Protein AF-A0A2T2VVP0-F1 (afdb_monomer_lite)

Secondary structure (DSSP, 8-state):
-EEEEE--SHHHHHHHHHHHHHHHHH-TT-EEEEE--HHHHHH-SEE-

Radius of gyration: 9.47 Å; chains: 1; bounding box: 22×15×24 Å

Sequence (48 aa):
MKYYIIAGEASGDLHASNLMKALLLEDSEAEFRFWGGDKMQAVGGTLV

Foldseek 3Di:
DEDEAEDDDPVSQVVVLVVLVVCCVVPVPYAYEYDHDPSNVVSDHHYD

pLDDT: mean 97.42, std 1.32, range [92.19, 98.56]

Structure (mmCIF, N/CA/C/O backbone):
data_AF-A0A2T2VVP0-F1
#
_entry.id   AF-A0A2T2VVP0-F1
#
loop_
_atom_site.group_PDB
_atom_site.id
_atom_site.type_symbol
_atom_site.label_atom_id
_atom_site.label_alt_id
_atom_site.label_comp_id
_atom_site.label_asym_id
_atom_site.label_entity_id
_atom_site.label_seq_id
_atom_site.pdbx_PDB_ins_code
_atom_site.Cartn_x
_atom_site.Cartn_y
_atom_site.Cartn_z
_atom_site.occupancy
_atom_site.B_iso_or_equiv
_atom_site.auth_seq_id
_atom_site.auth_comp_id
_atom_site.auth_asym_id
_atom_site.auth_atom_id
_atom_site.pdbx_PDB_model_num
ATOM 1 N N . MET A 1 1 ? -12.014 4.317 5.906 1.00 94.62 1 MET A N 1
ATOM 2 C CA . MET A 1 1 ? -12.458 4.678 4.522 1.00 94.62 1 MET A CA 1
ATOM 3 C C . MET A 1 1 ? -11.829 3.736 3.494 1.00 94.62 1 MET A C 1
ATOM 5 O O . MET A 1 1 ? -10.828 3.109 3.803 1.00 94.62 1 MET A O 1
ATOM 9 N N . LYS A 1 2 ? -12.388 3.619 2.277 1.00 97.69 2 LYS A N 1
ATOM 10 C CA . LYS A 1 2 ? -11.846 2.744 1.216 1.00 97.69 2 LYS A CA 1
ATOM 11 C C . LYS A 1 2 ? -11.036 3.544 0.198 1.00 97.69 2 LYS A C 1
ATOM 13 O O . LYS A 1 2 ? -11.586 4.437 -0.443 1.00 97.69 2 LYS A O 1
ATOM 18 N N . TYR A 1 3 ? -9.767 3.190 0.017 1.00 97.56 3 TYR A N 1
ATOM 19 C CA . TYR A 1 3 ? -8.828 3.880 -0.867 1.00 97.56 3 TYR A CA 1
ATOM 20 C C . TYR A 1 3 ? -8.368 2.972 -2.009 1.00 97.56 3 TYR A C 1
ATOM 22 O O . TYR A 1 3 ? -8.014 1.812 -1.788 1.00 97.56 3 TYR A O 1
ATOM 30 N N . TYR A 1 4 ? -8.338 3.523 -3.226 1.00 97.88 4 TYR A N 1
ATOM 31 C CA . TYR A 1 4 ? -7.720 2.884 -4.387 1.00 97.88 4 TYR A CA 1
ATOM 32 C C . TYR A 1 4 ? -6.512 3.701 -4.852 1.00 97.88 4 TYR A C 1
ATOM 34 O O . TYR A 1 4 ? -6.675 4.863 -5.220 1.00 97.88 4 TYR A O 1
ATOM 42 N N . ILE A 1 5 ? -5.312 3.117 -4.829 1.00 97.56 5 ILE A N 1
ATOM 43 C CA . ILE A 1 5 ? -4.054 3.827 -5.127 1.00 97.56 5 ILE A CA 1
ATOM 44 C C . ILE A 1 5 ? -3.302 3.110 -6.255 1.00 97.56 5 ILE A C 1
ATOM 46 O O . ILE A 1 5 ? -3.221 1.886 -6.270 1.00 97.56 5 ILE A O 1
ATOM 50 N N . ILE A 1 6 ? -2.755 3.862 -7.212 1.00 97.81 6 ILE A N 1
ATOM 51 C CA . ILE A 1 6 ? -2.000 3.320 -8.351 1.00 97.81 6 ILE A CA 1
ATOM 52 C C . ILE A 1 6 ? -0.611 3.957 -8.374 1.00 97.81 6 ILE A C 1
ATOM 54 O O . ILE A 1 6 ? -0.490 5.178 -8.453 1.00 97.81 6 ILE A O 1
ATOM 58 N N . ALA A 1 7 ? 0.425 3.124 -8.353 1.00 97.50 7 ALA A N 1
ATOM 59 C CA . ALA A 1 7 ? 1.821 3.494 -8.516 1.00 97.50 7 ALA A CA 1
ATOM 60 C C . ALA A 1 7 ? 2.470 2.600 -9.583 1.00 97.50 7 ALA A C 1
ATOM 62 O O . ALA A 1 7 ? 2.513 1.384 -9.434 1.00 97.50 7 ALA A O 1
ATOM 63 N N . GLY A 1 8 ? 2.972 3.206 -10.663 1.00 95.44 8 GLY A N 1
ATOM 64 C CA . GLY A 1 8 ? 3.571 2.481 -11.797 1.00 95.44 8 GLY A CA 1
ATOM 65 C C . GLY A 1 8 ? 5.099 2.468 -11.837 1.00 95.44 8 GLY A C 1
ATOM 66 O O . GLY A 1 8 ? 5.680 1.900 -12.755 1.00 95.44 8 GLY A O 1
ATOM 67 N N . GLU A 1 9 ? 5.756 3.105 -10.869 1.00 97.75 9 GLU A N 1
ATOM 68 C CA . GLU A 1 9 ? 7.213 3.221 -10.788 1.00 97.75 9 GLU A CA 1
ATOM 69 C C . GLU A 1 9 ? 7.689 3.144 -9.330 1.00 97.75 9 GLU A C 1
ATOM 71 O O . GLU A 1 9 ? 6.907 3.336 -8.396 1.00 97.75 9 GLU A O 1
ATOM 76 N N . ALA A 1 10 ? 8.985 2.891 -9.124 1.00 97.62 10 ALA A N 1
ATOM 77 C CA . ALA A 1 10 ? 9.567 2.700 -7.791 1.00 97.62 10 ALA A CA 1
ATOM 78 C C . ALA A 1 10 ? 9.428 3.933 -6.874 1.00 97.62 10 ALA A C 1
ATOM 80 O O . ALA A 1 10 ? 9.214 3.798 -5.668 1.00 97.62 10 ALA A O 1
ATOM 81 N N . SER A 1 11 ? 9.525 5.140 -7.436 1.00 98.00 11 SER A N 1
ATOM 82 C CA . SER A 1 11 ? 9.242 6.403 -6.737 1.00 98.00 11 SER A CA 1
ATOM 83 C C . SER A 1 11 ? 7.782 6.483 -6.301 1.00 98.00 11 SER A C 1
ATOM 85 O O . SER A 1 11 ? 7.500 6.839 -5.157 1.00 98.00 11 SER A O 1
ATOM 87 N N . GLY A 1 12 ? 6.857 6.100 -7.182 1.00 98.25 12 GLY A N 1
ATOM 88 C CA . GLY A 1 12 ? 5.431 6.016 -6.882 1.00 98.25 12 GLY A CA 1
ATOM 89 C C . GLY A 1 12 ? 5.146 5.059 -5.727 1.00 98.25 12 GLY A C 1
ATOM 90 O O . GLY A 1 12 ? 4.460 5.443 -4.787 1.00 98.25 12 GLY A O 1
ATOM 91 N N . ASP A 1 13 ? 5.730 3.858 -5.751 1.00 98.31 13 ASP A N 1
ATOM 92 C CA . ASP A 1 13 ? 5.597 2.856 -4.684 1.00 98.31 13 ASP A CA 1
ATOM 93 C C . ASP A 1 13 ? 6.101 3.395 -3.331 1.00 98.31 13 ASP A C 1
ATOM 95 O O . ASP A 1 13 ? 5.431 3.279 -2.301 1.00 98.31 13 ASP A O 1
ATOM 99 N N . LEU A 1 14 ? 7.246 4.088 -3.333 1.00 98.50 14 LEU A N 1
ATOM 100 C CA . LEU A 1 14 ? 7.783 4.747 -2.142 1.00 98.50 14 LEU A CA 1
ATOM 101 C C . LEU A 1 14 ? 6.820 5.800 -1.581 1.00 98.50 14 LEU A C 1
ATOM 103 O O . LEU A 1 14 ? 6.484 5.748 -0.395 1.00 98.50 14 LEU A O 1
ATOM 107 N N . HIS A 1 15 ? 6.372 6.746 -2.407 1.00 98.50 15 HIS A N 1
ATOM 108 C CA . HIS A 1 15 ? 5.508 7.835 -1.952 1.00 98.50 15 HIS A CA 1
ATOM 109 C C . HIS A 1 15 ? 4.122 7.339 -1.534 1.00 98.50 15 HIS A C 1
ATOM 111 O O . HIS A 1 15 ? 3.623 7.739 -0.481 1.00 98.50 15 HIS A O 1
ATOM 117 N N . ALA A 1 16 ? 3.535 6.420 -2.297 1.00 98.31 16 ALA A N 1
ATOM 118 C CA . ALA A 1 16 ? 2.244 5.828 -1.989 1.00 98.31 16 ALA A CA 1
ATOM 119 C C . ALA A 1 16 ? 2.283 5.004 -0.695 1.00 98.31 16 ALA A C 1
ATOM 121 O O . ALA A 1 16 ? 1.381 5.138 0.128 1.00 98.31 16 ALA A O 1
ATOM 122 N N . SER A 1 17 ? 3.351 4.238 -0.439 1.00 98.44 17 SER A N 1
ATOM 123 C CA . SER A 1 17 ? 3.497 3.515 0.834 1.00 98.44 17 SER A CA 1
ATOM 124 C C . SER A 1 17 ? 3.539 4.458 2.045 1.00 98.44 17 SER A C 1
ATOM 126 O O . SER A 1 17 ? 2.973 4.154 3.093 1.00 98.44 17 SER A O 1
ATOM 128 N N . ASN A 1 18 ? 4.163 5.633 1.912 1.00 98.56 18 ASN A N 1
ATOM 129 C CA . ASN A 1 18 ? 4.189 6.633 2.980 1.00 98.56 18 ASN A CA 1
ATOM 130 C C . ASN A 1 18 ? 2.816 7.284 3.182 1.00 98.56 18 ASN A C 1
ATOM 132 O O . ASN A 1 18 ? 2.414 7.492 4.325 1.00 98.56 18 ASN A O 1
ATOM 136 N N . LEU A 1 19 ? 2.076 7.537 2.098 1.00 98.44 19 LEU A N 1
ATOM 137 C CA . LEU A 1 19 ? 0.690 7.996 2.172 1.00 98.44 19 LEU A CA 1
ATOM 138 C C . LEU A 1 19 ? -0.200 6.970 2.885 1.00 98.44 19 LEU A C 1
ATOM 140 O O . LEU A 1 19 ? -0.923 7.343 3.800 1.00 98.44 19 LEU A O 1
ATOM 144 N N . MET A 1 20 ? -0.117 5.686 2.526 1.00 98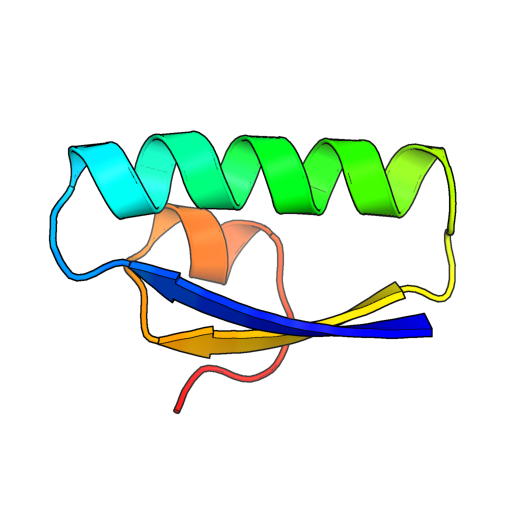.25 20 MET A N 1
ATOM 145 C CA . MET A 1 20 ? -0.896 4.622 3.177 1.00 98.25 20 MET A CA 1
ATOM 146 C C . MET A 1 20 ? -0.611 4.549 4.683 1.00 98.25 20 MET A C 1
ATOM 148 O O . MET A 1 20 ? -1.539 4.455 5.481 1.00 98.25 20 MET A O 1
ATOM 152 N N . LYS A 1 21 ? 0.663 4.657 5.087 1.00 98.50 21 LYS A N 1
ATOM 153 C CA . LYS A 1 21 ? 1.050 4.699 6.508 1.00 98.50 21 LYS A CA 1
ATOM 154 C C . LYS A 1 21 ? 0.457 5.907 7.229 1.00 98.50 21 LYS A C 1
ATOM 156 O O . LYS A 1 21 ? -0.049 5.750 8.330 1.00 98.50 21 LYS A O 1
ATOM 161 N N . ALA A 1 22 ? 0.519 7.092 6.621 1.00 98.44 22 ALA A N 1
ATOM 162 C CA . ALA A 1 22 ? -0.053 8.300 7.210 1.00 98.44 22 ALA A C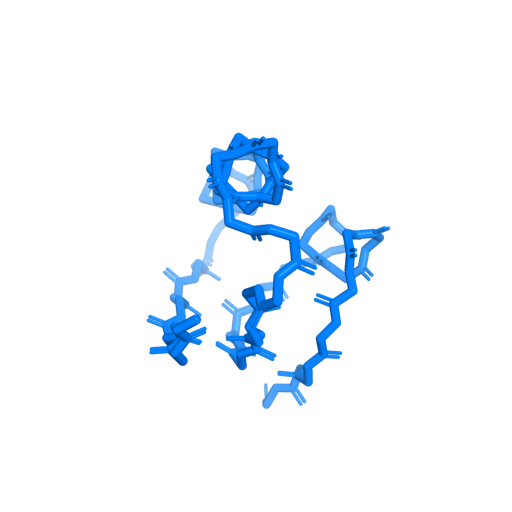A 1
ATOM 163 C C . ALA A 1 22 ? -1.583 8.205 7.325 1.00 98.44 22 ALA A C 1
ATOM 165 O O . ALA A 1 22 ? -2.139 8.573 8.352 1.00 98.44 22 ALA A O 1
ATOM 166 N N . LEU A 1 23 ? -2.254 7.639 6.318 1.00 98.19 23 LEU A N 1
ATOM 167 C CA . LEU A 1 23 ? -3.698 7.406 6.356 1.00 98.19 23 LEU A CA 1
ATOM 168 C C . LEU A 1 23 ? -4.096 6.457 7.488 1.00 98.19 23 LEU A C 1
ATOM 170 O O . LEU A 1 23 ? -5.090 6.722 8.142 1.00 98.19 23 LEU A O 1
ATOM 174 N N . LEU A 1 24 ? -3.309 5.417 7.772 1.00 97.75 24 LEU A N 1
ATOM 175 C CA . LEU A 1 24 ? -3.560 4.519 8.908 1.00 97.75 24 LEU A CA 1
ATOM 176 C C . LEU A 1 24 ? -3.396 5.187 10.281 1.00 97.75 24 LEU A C 1
ATOM 178 O O . LEU A 1 24 ? -3.968 4.704 11.256 1.00 97.75 24 LEU A O 1
ATOM 182 N N . LEU A 1 25 ? -2.606 6.263 10.375 1.00 98.06 25 LEU A N 1
ATOM 183 C CA . LEU A 1 25 ? -2.489 7.043 11.612 1.00 98.06 25 LEU A CA 1
ATOM 184 C C . LEU A 1 25 ? -3.739 7.895 11.861 1.00 98.06 25 LEU A C 1
ATOM 186 O O . LEU A 1 25 ? -4.153 8.032 13.008 1.00 98.06 25 LEU A O 1
ATOM 190 N N . GLU A 1 26 ? -4.330 8.446 10.801 1.00 97.88 26 GLU A N 1
ATOM 191 C CA . GLU A 1 26 ? -5.531 9.291 10.879 1.00 97.88 26 GLU A CA 1
ATOM 192 C C . GLU A 1 26 ? -6.836 8.475 10.879 1.00 97.88 26 GLU A C 1
ATOM 194 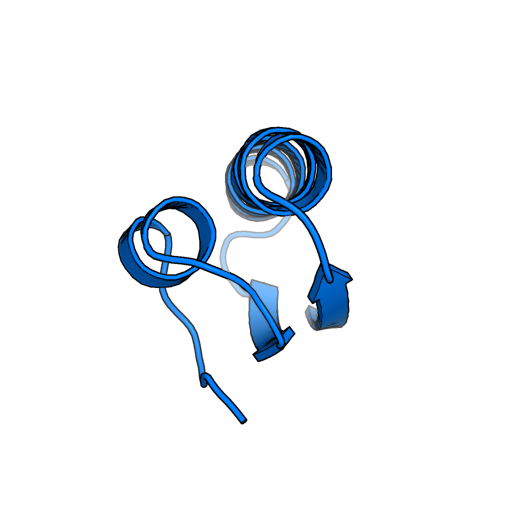O O . GLU A 1 26 ? -7.829 8.864 11.489 1.00 97.88 26 GLU A O 1
ATOM 199 N N . ASP A 1 27 ? -6.837 7.332 10.196 1.00 97.44 27 ASP A N 1
ATOM 200 C CA . ASP A 1 27 ? -7.970 6.432 10.002 1.00 97.44 27 ASP A CA 1
ATOM 201 C C . ASP A 1 27 ? -7.488 4.983 10.148 1.00 97.44 27 ASP A C 1
ATOM 203 O O . ASP A 1 27 ? -7.027 4.347 9.196 1.00 97.44 27 ASP A O 1
ATOM 207 N N . SER A 1 28 ? -7.597 4.447 11.364 1.00 96.44 28 SER A N 1
ATOM 208 C CA . SER A 1 28 ? -7.181 3.075 11.677 1.00 96.44 28 SER A CA 1
ATOM 209 C C . SER A 1 28 ? -8.021 2.004 10.971 1.00 96.44 28 SER A C 1
ATOM 211 O O . SER A 1 28 ? -7.598 0.851 10.898 1.00 96.44 28 SER A O 1
ATOM 213 N N . GLU A 1 29 ? -9.184 2.375 10.428 1.00 97.44 29 GLU A N 1
ATOM 214 C CA . GLU A 1 29 ? -10.066 1.517 9.633 1.00 97.44 29 GLU A CA 1
ATOM 215 C C . GLU A 1 29 ? -9.922 1.790 8.122 1.00 97.44 29 GLU A C 1
ATOM 217 O O . GLU A 1 29 ? -10.817 1.492 7.322 1.00 97.44 29 GLU A O 1
ATOM 222 N N . ALA A 1 30 ? -8.806 2.391 7.695 1.00 98.00 30 ALA A N 1
ATOM 223 C CA . ALA A 1 30 ? -8.501 2.565 6.283 1.00 98.00 30 ALA A CA 1
ATOM 224 C C . ALA A 1 30 ? -8.296 1.206 5.590 1.00 98.00 30 ALA A C 1
ATOM 226 O O . ALA A 1 30 ? -7.430 0.409 5.947 1.00 98.00 30 ALA A O 1
ATOM 227 N N . GLU A 1 31 ? -9.077 0.963 4.540 1.00 98.12 31 GLU A N 1
ATOM 228 C CA . GLU A 1 31 ? -8.970 -0.214 3.685 1.00 98.12 31 GLU A CA 1
ATOM 229 C C . GLU A 1 31 ? -8.310 0.177 2.361 1.00 98.12 31 GLU A C 1
ATOM 231 O O . GLU A 1 31 ? -8.774 1.091 1.670 1.00 98.12 31 GLU A O 1
ATOM 236 N N . PHE A 1 32 ? -7.259 -0.544 1.970 1.00 98.19 32 PHE A N 1
ATOM 237 C CA . PHE A 1 32 ? -6.519 -0.264 0.742 1.00 98.19 32 PHE A CA 1
ATOM 238 C C . PHE A 1 32 ? -6.719 -1.348 -0.308 1.00 98.19 32 PHE A C 1
ATOM 240 O O . PHE A 1 32 ? -6.583 -2.546 -0.045 1.00 98.19 32 PHE A O 1
ATOM 247 N N . ARG A 1 33 ? -6.949 -0.902 -1.539 1.00 98.31 33 ARG A N 1
ATOM 248 C CA . ARG A 1 33 ? -6.768 -1.685 -2.757 1.00 98.31 33 ARG A CA 1
ATOM 249 C C . ARG A 1 33 ? -5.803 -0.927 -3.658 1.00 98.31 33 ARG A C 1
ATOM 251 O O . ARG A 1 33 ? -5.910 0.291 -3.768 1.00 98.31 33 ARG A O 1
ATOM 258 N N . PHE A 1 34 ? -4.838 -1.593 -4.272 1.00 97.88 34 PHE A N 1
ATOM 259 C CA . PHE A 1 34 ? -3.816 -0.858 -5.009 1.00 97.88 34 PHE A CA 1
ATOM 260 C C . PHE A 1 34 ? -3.154 -1.653 -6.125 1.00 97.88 34 PHE A C 1
ATOM 262 O O . PHE A 1 34 ? -3.181 -2.878 -6.136 1.00 97.88 34 PHE A O 1
ATOM 269 N N . TRP A 1 35 ? -2.537 -0.916 -7.044 1.00 97.38 35 TRP A N 1
ATOM 270 C CA . TRP A 1 35 ? -1.517 -1.409 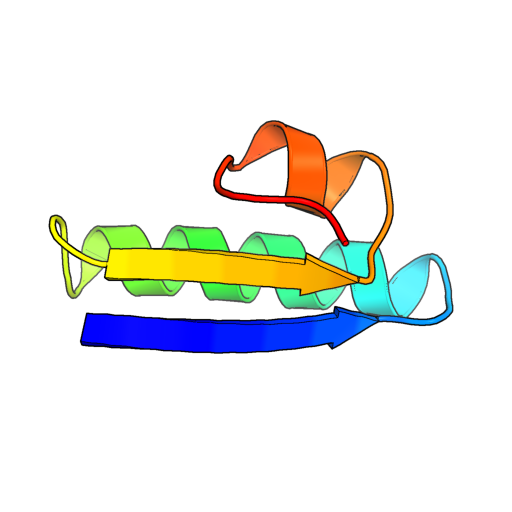-7.964 1.00 97.38 35 TRP A CA 1
ATOM 271 C C . TRP A 1 35 ? -0.212 -0.701 -7.604 1.00 97.38 35 TRP A C 1
ATOM 273 O O . TRP A 1 35 ? -0.193 0.529 -7.550 1.00 97.38 35 TRP A O 1
ATOM 283 N N . GLY A 1 36 ? 0.841 -1.442 -7.275 1.00 95.69 36 GLY A N 1
ATOM 284 C CA . GLY A 1 36 ? 2.065 -0.880 -6.708 1.00 95.69 36 GLY A CA 1
ATOM 285 C C . GLY A 1 36 ? 3.148 -1.934 -6.519 1.00 95.69 36 GLY A C 1
ATOM 286 O O . GLY A 1 36 ? 3.007 -3.060 -6.993 1.00 95.69 36 GLY A O 1
ATOM 287 N N . GLY A 1 37 ? 4.230 -1.562 -5.841 1.00 96.50 37 GLY A N 1
ATOM 288 C CA . GLY A 1 37 ? 5.368 -2.441 -5.597 1.00 96.50 37 GLY A CA 1
ATOM 289 C C . GLY A 1 37 ? 5.413 -2.994 -4.174 1.00 96.50 37 GLY A C 1
ATOM 290 O O . GLY A 1 37 ? 4.444 -2.948 -3.405 1.00 96.50 37 GLY A O 1
ATOM 291 N N . ASP A 1 38 ? 6.590 -3.505 -3.820 1.00 97.88 38 ASP A N 1
ATOM 292 C CA . ASP A 1 38 ? 6.832 -4.186 -2.550 1.00 97.88 38 ASP A CA 1
ATOM 293 C C . ASP A 1 38 ? 6.618 -3.270 -1.334 1.00 97.88 38 ASP A C 1
ATOM 295 O O . ASP A 1 38 ? 6.253 -3.748 -0.257 1.00 97.88 38 ASP A O 1
ATOM 299 N N . LYS A 1 39 ? 6.828 -1.947 -1.457 1.00 98.12 39 LYS A N 1
ATOM 300 C CA . LYS A 1 39 ? 6.665 -1.030 -0.317 1.00 98.12 39 LYS A CA 1
ATOM 301 C C . LYS A 1 39 ? 5.201 -0.827 0.022 1.00 98.12 39 LYS A C 1
ATOM 303 O O . LYS A 1 39 ? 4.875 -0.816 1.207 1.00 98.12 39 LYS A O 1
ATOM 308 N N . MET A 1 40 ? 4.329 -0.667 -0.972 1.00 98.00 40 MET A N 1
ATOM 309 C CA . MET A 1 40 ? 2.883 -0.624 -0.745 1.00 98.00 40 MET A CA 1
ATOM 310 C C . MET A 1 40 ? 2.376 -1.969 -0.222 1.00 98.00 40 MET A C 1
ATOM 312 O O . MET A 1 40 ? 1.606 -1.998 0.738 1.00 98.00 40 MET A O 1
ATOM 31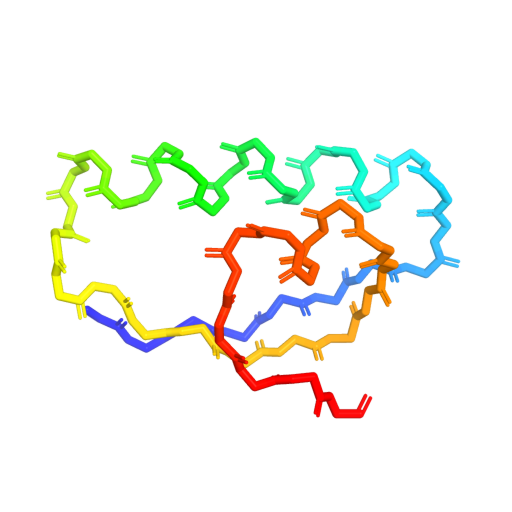6 N N . GLN A 1 41 ? 2.884 -3.083 -0.758 1.00 97.75 41 GLN A N 1
ATOM 317 C CA . GLN A 1 41 ? 2.549 -4.419 -0.261 1.00 97.75 41 GLN A CA 1
ATOM 318 C C . GLN A 1 41 ? 2.931 -4.625 1.208 1.00 97.75 41 GLN A C 1
ATOM 320 O O . GLN A 1 41 ? 2.152 -5.209 1.958 1.00 97.75 41 GLN A O 1
ATOM 325 N N . ALA A 1 42 ? 4.072 -4.089 1.645 1.00 98.06 42 ALA A N 1
ATOM 326 C CA . ALA A 1 42 ? 4.500 -4.146 3.040 1.00 98.06 42 ALA A CA 1
ATOM 327 C C . ALA A 1 42 ? 3.610 -3.336 4.003 1.00 98.06 42 ALA A C 1
ATOM 329 O O . ALA A 1 42 ? 3.633 -3.602 5.204 1.00 98.06 42 ALA A O 1
ATOM 330 N N . VAL A 1 43 ? 2.840 -2.354 3.513 1.00 97.62 43 VAL A N 1
ATOM 331 C CA . VAL A 1 43 ? 1.851 -1.630 4.336 1.00 97.62 43 VAL A CA 1
ATOM 332 C C . VAL A 1 43 ? 0.568 -2.446 4.503 1.00 97.62 43 VAL A C 1
ATOM 334 O O . VAL A 1 43 ? -0.042 -2.410 5.568 1.00 97.62 43 VAL A O 1
ATOM 337 N N . GLY A 1 44 ? 0.189 -3.215 3.482 1.00 96.00 44 GLY A N 1
ATOM 338 C CA . GLY A 1 44 ? -0.970 -4.105 3.497 1.00 96.00 44 GLY A CA 1
ATOM 339 C C . GLY A 1 44 ? -2.128 -3.625 2.619 1.00 96.00 44 GLY A C 1
ATOM 340 O O . GLY A 1 44 ? -2.058 -2.595 1.952 1.00 96.00 44 GLY A O 1
ATOM 341 N N . GLY A 1 45 ? -3.206 -4.409 2.600 1.00 94.75 45 GLY A N 1
ATOM 342 C CA . GLY A 1 45 ? -4.337 -4.232 1.686 1.00 94.75 45 GLY A CA 1
ATOM 343 C C . GLY A 1 45 ? -4.334 -5.247 0.542 1.00 94.75 45 GLY A C 1
ATOM 344 O O . GLY A 1 45 ? -3.621 -6.247 0.578 1.00 94.75 45 GLY A O 1
ATOM 345 N N . THR A 1 46 ? -5.165 -5.004 -0.471 1.00 96.94 46 THR A N 1
ATOM 346 C CA . THR A 1 46 ? -5.326 -5.903 -1.625 1.00 96.94 46 THR A CA 1
ATOM 347 C C . THR A 1 46 ? -4.566 -5.373 -2.840 1.00 96.94 46 THR A C 1
ATOM 349 O O . THR A 1 46 ? -4.967 -4.360 -3.416 1.00 96.94 46 THR A O 1
ATOM 352 N N . LEU A 1 47 ? -3.507 -6.074 -3.252 1.00 93.75 47 LEU A N 1
AT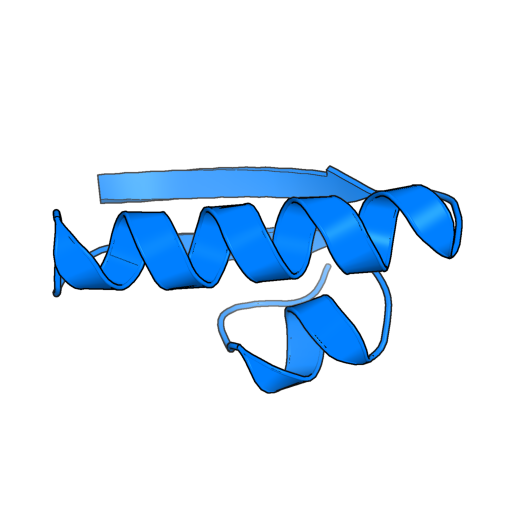OM 353 C CA . LEU A 1 47 ? -2.823 -5.844 -4.530 1.00 93.75 47 LEU A CA 1
ATOM 354 C C . LEU A 1 47 ? -3.686 -6.382 -5.689 1.00 93.75 47 LEU A C 1
ATOM 356 O O . LEU A 1 47 ? -4.252 -7.472 -5.575 1.00 93.75 47 LEU A O 1
ATOM 360 N N . VAL A 1 48 ? -3.810 -5.613 -6.773 1.00 92.19 48 VAL A N 1
ATOM 361 C CA . VAL A 1 48 ? -4.589 -5.930 -7.993 1.00 92.19 48 VAL A CA 1
ATOM 362 C C . VAL A 1 48 ? -3.669 -6.188 -9.168 1.00 92.19 48 VAL A C 1
ATOM 364 O O . VAL A 1 48 ? -2.591 -5.566 -9.186 1.00 92.19 48 VAL A O 1
#